Protein AF-A0A7C3NEJ6-F1 (afdb_monomer_lite)

Structure (mmCIF, N/CA/C/O backbone):
data_AF-A0A7C3NEJ6-F1
#
_entry.id   AF-A0A7C3NEJ6-F1
#
loop_
_atom_site.group_PDB
_atom_site.id
_atom_site.type_symbol
_atom_site.label_atom_id
_atom_site.label_alt_id
_atom_site.label_comp_id
_atom_site.label_asym_id
_atom_site.label_entity_id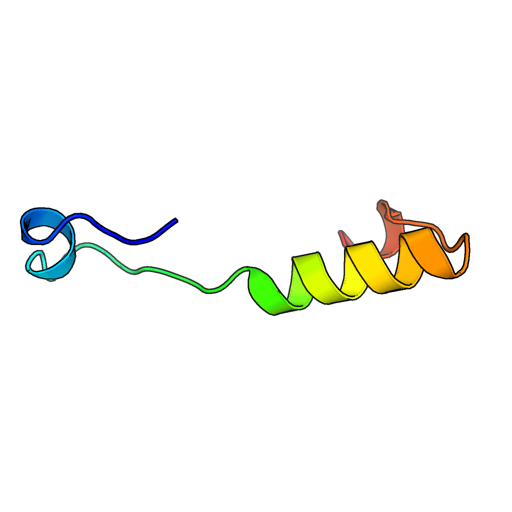
_atom_site.label_seq_id
_atom_site.pdbx_PDB_ins_code
_atom_site.Cartn_x
_atom_site.Cartn_y
_atom_site.Cartn_z
_atom_site.occupancy
_atom_site.B_iso_or_equiv
_atom_site.auth_seq_id
_atom_site.auth_comp_id
_atom_site.auth_asym_id
_atom_site.auth_atom_id
_atom_site.pdbx_PDB_model_num
ATOM 1 N N . ILE A 1 1 ? -0.545 -0.148 7.559 1.00 93.00 1 ILE A N 1
ATOM 2 C CA . ILE A 1 1 ? -0.206 -0.343 8.988 1.00 93.00 1 ILE A CA 1
ATOM 3 C C . ILE A 1 1 ? -1.486 -0.668 9.743 1.00 93.00 1 ILE A C 1
ATOM 5 O O . ILE A 1 1 ? -2.532 -0.164 9.344 1.00 93.00 1 ILE A O 1
ATOM 9 N N . ALA A 1 2 ? -1.440 -1.544 10.744 1.00 95.19 2 ALA A N 1
ATOM 10 C CA . ALA A 1 2 ? -2.629 -1.851 11.537 1.00 95.19 2 ALA A CA 1
ATOM 11 C C . ALA A 1 2 ? -2.984 -0.663 12.446 1.00 95.19 2 ALA A C 1
ATOM 13 O O . ALA A 1 2 ? -2.086 0.045 12.903 1.00 95.19 2 ALA A O 1
ATOM 14 N N . LEU A 1 3 ? -4.2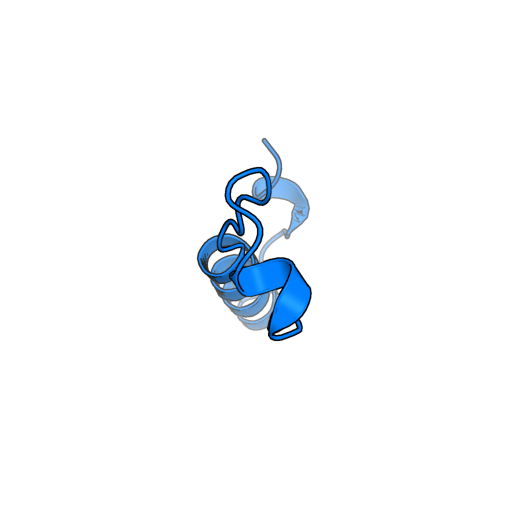81 -0.435 12.679 1.00 96.56 3 LEU A N 1
ATOM 15 C CA . LEU A 1 3 ? -4.730 0.538 13.676 1.00 96.56 3 LEU A CA 1
ATOM 16 C C . LEU A 1 3 ? -4.410 0.022 15.084 1.00 96.56 3 LEU A C 1
ATOM 18 O O . LEU A 1 3 ? -4.494 -1.179 15.342 1.00 96.56 3 LEU A O 1
ATOM 22 N N . ALA A 1 4 ? -4.077 0.937 15.992 1.00 97.50 4 ALA A N 1
ATOM 23 C CA . ALA A 1 4 ? -4.040 0.631 17.417 1.00 97.50 4 ALA A CA 1
ATOM 24 C C . ALA A 1 4 ? -5.469 0.333 17.939 1.00 97.50 4 ALA A C 1
ATOM 26 O O . ALA A 1 4 ? -6.440 0.791 17.324 1.00 97.50 4 ALA A O 1
ATOM 27 N N . PRO A 1 5 ? -5.637 -0.435 19.033 1.00 97.25 5 PRO A N 1
ATOM 28 C CA . PRO A 1 5 ? -6.952 -0.908 19.490 1.00 97.25 5 PRO A CA 1
ATOM 29 C C . PRO A 1 5 ? -7.979 0.205 19.763 1.00 97.25 5 PRO A C 1
ATOM 31 O O . PRO A 1 5 ? -9.152 0.085 19.423 1.00 97.25 5 PRO A O 1
ATOM 34 N N . ASP A 1 6 ? -7.522 1.311 20.335 1.00 97.31 6 ASP A N 1
ATOM 35 C CA . ASP A 1 6 ? -8.261 2.540 20.616 1.00 97.31 6 ASP A CA 1
ATOM 36 C C . ASP A 1 6 ? -8.703 3.273 19.340 1.00 97.31 6 ASP A C 1
ATOM 38 O O . ASP A 1 6 ? -9.848 3.719 19.239 1.00 97.31 6 ASP A O 1
ATOM 42 N N . ALA A 1 7 ? -7.843 3.327 18.321 1.00 96.75 7 ALA A N 1
ATOM 43 C CA . ALA A 1 7 ? -8.204 3.869 17.011 1.00 96.75 7 ALA A CA 1
ATOM 44 C C . ALA A 1 7 ? -9.183 2.954 16.254 1.00 96.75 7 ALA A C 1
ATOM 46 O O . ALA A 1 7 ? -10.096 3.445 15.594 1.00 96.75 7 ALA A O 1
ATOM 47 N N . ALA A 1 8 ? -9.033 1.632 16.377 1.00 96.25 8 ALA A N 1
ATOM 48 C CA . ALA A 1 8 ? -9.950 0.657 15.786 1.00 96.25 8 ALA A CA 1
ATOM 49 C C . ALA A 1 8 ? -11.354 0.708 16.419 1.00 96.25 8 ALA A C 1
ATOM 51 O O . ALA A 1 8 ? -12.343 0.465 15.733 1.00 96.25 8 ALA A O 1
ATOM 52 N N . ALA A 1 9 ? -11.451 1.063 17.705 1.00 96.88 9 ALA A N 1
ATOM 53 C CA . ALA A 1 9 ? -12.722 1.256 18.404 1.00 96.88 9 ALA A CA 1
ATOM 54 C C . ALA A 1 9 ? -13.406 2.606 18.088 1.00 96.88 9 ALA A C 1
ATOM 56 O O . ALA A 1 9 ? -14.575 2.805 18.422 1.00 96.88 9 ALA A O 1
ATOM 57 N N . CYS A 1 10 ? -12.707 3.551 17.447 1.00 97.31 10 CYS A N 1
ATOM 58 C CA . CYS A 1 10 ? -13.247 4.868 17.128 1.00 97.31 10 CYS A CA 1
ATOM 59 C C . CYS A 1 10 ? -14.091 4.838 15.843 1.00 97.31 10 CYS A C 1
ATOM 61 O O . CYS A 1 10 ? -13.558 4.825 14.736 1.00 97.31 10 CYS A O 1
ATOM 63 N N . GLY A 1 11 ? -15.417 4.947 15.972 1.00 96.69 11 GLY A N 1
ATOM 64 C CA . GLY A 1 11 ? -16.350 4.933 14.831 1.00 96.69 11 GLY A CA 1
ATOM 65 C C . GLY A 1 11 ? -16.222 6.099 13.835 1.00 96.69 11 GLY A C 1
ATOM 66 O O . GLY A 1 11 ? -16.909 6.106 12.820 1.00 96.69 11 GLY A O 1
ATOM 67 N N . LYS A 1 12 ? -15.358 7.087 14.108 1.00 97.50 12 LYS A N 1
ATOM 68 C CA . LYS A 1 12 ? -15.042 8.190 13.182 1.00 97.50 12 LYS A CA 1
ATOM 69 C C . LYS A 1 12 ? -13.900 7.854 12.216 1.00 97.50 12 LYS A C 1
ATOM 71 O O . LYS A 1 12 ? -13.690 8.592 11.258 1.00 97.50 12 LYS A O 1
ATOM 76 N N . ILE A 1 13 ? -13.122 6.803 12.490 1.00 97.75 13 ILE A N 1
ATOM 77 C CA . ILE A 1 13 ? -11.948 6.436 11.693 1.00 97.75 13 ILE A CA 1
ATOM 78 C C . ILE A 1 13 ? -12.350 5.394 10.650 1.00 97.75 13 ILE A C 1
ATOM 80 O O . ILE A 1 13 ? -12.896 4.343 10.975 1.00 97.75 13 ILE A O 1
ATOM 84 N N . HIS A 1 14 ? -12.015 5.664 9.388 1.00 95.88 14 HIS A N 1
ATOM 85 C CA . HIS A 1 14 ? -12.225 4.739 8.279 1.00 95.88 14 HIS A CA 1
ATOM 86 C C . HIS A 1 14 ? -10.879 4.338 7.674 1.00 95.88 14 HIS A C 1
ATOM 88 O O . HIS A 1 14 ? -10.195 5.154 7.057 1.00 95.88 14 HIS A O 1
ATOM 94 N N . GLN A 1 15 ? -10.486 3.075 7.848 1.00 95.94 15 GLN A N 1
ATOM 95 C CA . GLN A 1 15 ? -9.289 2.535 7.211 1.00 95.94 15 GLN A CA 1
ATOM 96 C C . GLN A 1 15 ? -9.626 2.033 5.804 1.00 95.94 15 GLN A C 1
ATOM 98 O O . GLN A 1 15 ? -10.444 1.133 5.635 1.00 95.94 15 GLN A O 1
ATOM 103 N N . LEU A 1 16 ? -8.962 2.596 4.796 1.00 96.44 16 LEU A N 1
ATOM 104 C CA . LEU A 1 16 ? -9.075 2.159 3.407 1.00 96.44 16 LEU A CA 1
ATOM 105 C C . LEU A 1 16 ? -7.859 1.317 3.017 1.00 96.44 16 LEU A C 1
ATOM 107 O O . LEU A 1 16 ? -6.732 1.584 3.437 1.00 96.44 16 LEU A O 1
ATOM 111 N N . SER A 1 17 ? -8.084 0.299 2.190 1.00 95.56 17 SER A N 1
ATOM 112 C CA . SER A 1 17 ? -6.996 -0.512 1.649 1.00 95.56 17 SER A CA 1
ATOM 113 C C . SER A 1 17 ? -6.330 0.193 0.471 1.00 95.56 17 SER A C 1
ATOM 115 O O . SER A 1 17 ? -6.991 0.561 -0.497 1.00 95.56 17 SER A O 1
ATOM 117 N N . VAL A 1 18 ? -5.001 0.295 0.516 1.00 96.25 18 VAL A N 1
ATOM 118 C CA . VAL A 1 18 ? -4.157 0.698 -0.626 1.00 96.25 18 VAL A CA 1
ATOM 119 C C . VAL A 1 18 ? -3.499 -0.505 -1.315 1.00 96.25 18 VAL A C 1
ATOM 121 O O . VAL A 1 18 ? -2.674 -0.343 -2.212 1.00 96.25 18 VAL A O 1
ATOM 124 N N . GLY A 1 19 ? -3.857 -1.732 -0.913 1.00 96.88 19 GLY A N 1
ATOM 125 C CA . GLY A 1 19 ? -3.178 -2.958 -1.342 1.00 96.88 19 GLY A CA 1
ATOM 126 C C . GLY A 1 19 ? -3.208 -3.186 -2.853 1.00 96.88 19 GLY A C 1
ATOM 127 O O . GLY A 1 19 ? -2.203 -3.595 -3.424 1.00 96.88 19 GLY A O 1
ATOM 128 N N . ARG A 1 20 ? -4.320 -2.847 -3.521 1.00 94.88 20 ARG A N 1
ATOM 129 C CA . ARG A 1 20 ? -4.434 -2.947 -4.985 1.00 94.88 20 ARG A CA 1
ATOM 130 C C . ARG A 1 20 ? -3.405 -2.066 -5.698 1.00 94.88 20 ARG A C 1
ATOM 132 O O . ARG A 1 20 ? -2.735 -2.539 -6.607 1.00 94.88 20 ARG A O 1
ATOM 139 N N . LEU A 1 21 ? -3.273 -0.809 -5.271 1.00 95.75 21 LEU A N 1
ATOM 140 C CA . LEU A 1 21 ? -2.338 0.145 -5.869 1.00 95.75 21 LEU A CA 1
ATOM 141 C C . LEU A 1 21 ? -0.885 -0.300 -5.660 1.00 95.75 21 LEU A C 1
ATOM 143 O O . LEU A 1 21 ? -0.093 -0.276 -6.597 1.00 95.75 21 LEU A O 1
ATOM 147 N N . LEU A 1 22 ? -0.554 -0.788 -4.461 1.00 96.75 22 LEU A N 1
ATOM 148 C CA . LEU A 1 22 ? 0.779 -1.320 -4.169 1.00 96.75 22 LEU A CA 1
ATOM 149 C C . LEU A 1 22 ? 1.096 -2.590 -4.970 1.00 96.75 22 LEU A C 1
ATOM 151 O O . LEU A 1 22 ? 2.191 -2.701 -5.515 1.00 96.75 22 LEU A O 1
ATOM 155 N N . GLY A 1 23 ? 0.151 -3.526 -5.084 1.00 96.62 23 GLY A N 1
ATOM 156 C CA . GLY A 1 23 ? 0.337 -4.745 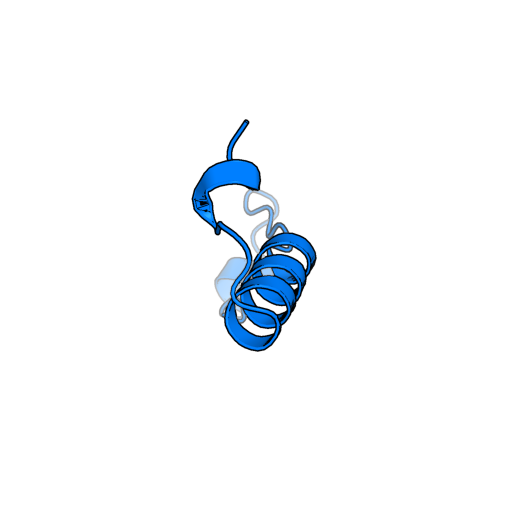-5.877 1.00 96.62 23 GLY A CA 1
ATOM 157 C C . GLY A 1 23 ? 0.596 -4.440 -7.353 1.00 96.62 23 GLY A C 1
ATOM 158 O O . GLY A 1 23 ? 1.515 -4.987 -7.959 1.00 96.62 23 GLY A O 1
ATOM 159 N N . GLU A 1 24 ? -0.159 -3.498 -7.911 1.00 96.44 24 GLU A N 1
ATOM 160 C CA . GLU A 1 24 ? 0.013 -3.042 -9.287 1.00 96.44 24 GLU A CA 1
ATOM 161 C C . GLU A 1 24 ? 1.329 -2.280 -9.512 1.00 96.44 24 GLU A C 1
ATOM 163 O O . GLU A 1 24 ? 1.931 -2.402 -10.582 1.00 96.44 24 GLU A O 1
ATOM 168 N N . ALA A 1 25 ? 1.803 -1.531 -8.513 1.00 96.44 25 ALA A N 1
ATOM 169 C CA . ALA A 1 25 ? 3.116 -0.892 -8.554 1.00 96.44 25 ALA A CA 1
ATOM 170 C C . ALA A 1 25 ? 4.247 -1.933 -8.547 1.00 96.44 25 ALA A C 1
ATOM 172 O O . ALA A 1 25 ? 5.142 -1.859 -9.386 1.00 96.44 25 ALA A O 1
ATOM 173 N N . ILE A 1 26 ? 4.177 -2.944 -7.670 1.00 96.31 26 ILE A N 1
ATOM 174 C CA . ILE A 1 26 ? 5.150 -4.051 -7.616 1.00 96.31 26 ILE A CA 1
ATOM 175 C C . ILE A 1 26 ? 5.198 -4.792 -8.955 1.00 96.31 26 ILE A C 1
ATOM 177 O O . ILE A 1 26 ? 6.279 -5.026 -9.496 1.00 96.31 26 ILE A O 1
ATOM 181 N N . LYS A 1 27 ? 4.030 -5.119 -9.521 1.00 96.00 27 LYS A N 1
ATOM 182 C CA . LYS A 1 27 ? 3.928 -5.774 -10.829 1.00 96.00 27 LYS A CA 1
ATOM 183 C C . LYS A 1 27 ? 4.621 -4.958 -11.923 1.00 96.00 27 LYS A C 1
ATOM 185 O O . LYS A 1 27 ? 5.368 -5.537 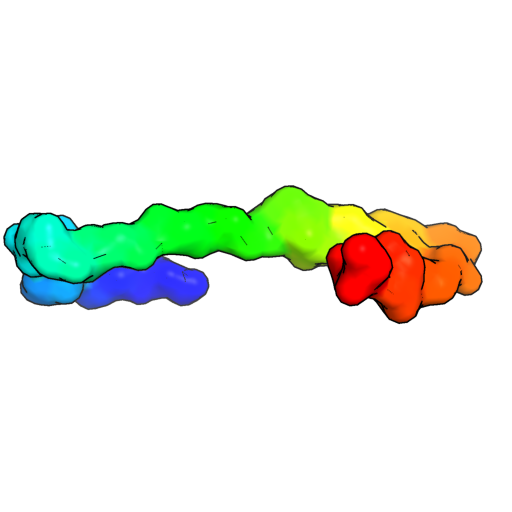-12.707 1.00 96.00 27 LYS A O 1
ATOM 190 N N . ARG A 1 28 ? 4.405 -3.640 -11.968 1.00 95.50 28 ARG A N 1
ATOM 191 C CA . ARG A 1 28 ? 5.019 -2.752 -12.971 1.00 95.50 28 ARG A CA 1
ATOM 192 C C . ARG A 1 28 ? 6.528 -2.632 -12.799 1.00 95.50 28 ARG A C 1
ATOM 194 O O . ARG A 1 28 ? 7.245 -2.757 -13.782 1.00 95.50 28 ARG A O 1
ATOM 201 N N . VAL A 1 29 ? 7.014 -2.490 -11.562 1.00 95.06 29 VAL A N 1
ATOM 202 C CA . VAL A 1 29 ? 8.458 -2.506 -11.266 1.00 95.06 29 VAL A CA 1
ATOM 203 C C . VAL A 1 29 ? 9.100 -3.791 -11.782 1.00 95.06 29 VAL A C 1
ATOM 205 O O . VAL A 1 29 ? 10.161 -3.734 -12.394 1.00 95.06 29 VAL A O 1
ATOM 208 N N . HIS A 1 30 ? 8.444 -4.938 -11.585 1.00 95.88 30 HIS A N 1
ATOM 209 C CA . HIS A 1 30 ? 8.951 -6.221 -12.066 1.00 95.88 30 HIS A CA 1
ATOM 210 C C . HIS A 1 30 ? 9.019 -6.313 -13.599 1.00 95.88 30 HIS A C 1
ATOM 212 O O . HIS A 1 30 ? 9.978 -6.865 -14.127 1.00 95.88 30 HIS A O 1
ATOM 218 N N . HIS A 1 31 ? 8.032 -5.764 -14.310 1.00 94.75 31 HIS A N 1
ATOM 219 C CA . HIS A 1 31 ? 7.976 -5.805 -15.777 1.00 94.75 31 HIS A CA 1
ATOM 220 C C . HIS A 1 31 ? 8.719 -4.640 -16.459 1.00 94.75 31 HIS A C 1
ATOM 222 O O . HIS A 1 31 ? 8.845 -4.637 -17.679 1.00 94.75 31 HIS A O 1
ATOM 228 N N . GLY A 1 32 ? 9.228 -3.662 -15.698 1.00 91.25 32 GLY A N 1
ATOM 229 C CA . G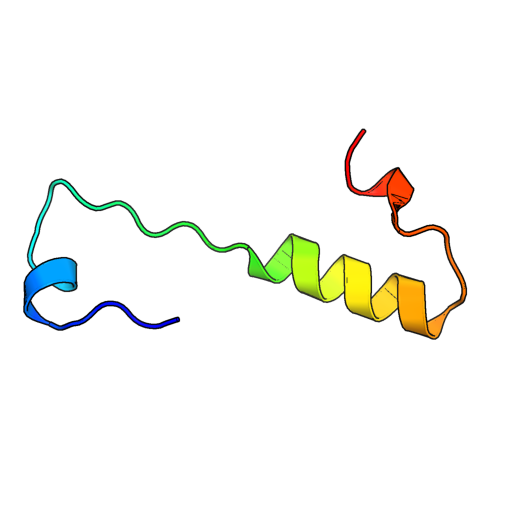LY A 1 32 ? 9.835 -2.445 -16.249 1.00 91.25 32 GLY A CA 1
ATOM 230 C C . GLY A 1 32 ? 8.817 -1.442 -16.810 1.00 91.25 32 GLY A C 1
ATOM 231 O O . GLY A 1 32 ? 9.189 -0.539 -17.557 1.00 91.25 32 GLY A O 1
ATOM 232 N N . ASP A 1 33 ? 7.541 -1.587 -16.449 1.00 89.62 33 ASP A N 1
ATOM 233 C CA . ASP A 1 33 ? 6.463 -0.702 -16.882 1.00 89.62 33 ASP A CA 1
ATOM 234 C C . ASP A 1 33 ? 6.469 0.625 -16.105 1.00 89.62 33 ASP A C 1
ATOM 236 O O . ASP A 1 33 ? 6.846 0.700 -14.932 1.00 89.62 33 ASP A O 1
ATOM 240 N N . SER A 1 34 ? 5.959 1.689 -16.731 1.00 90.50 34 SER A N 1
ATOM 241 C CA . SER A 1 34 ? 5.855 3.002 -16.086 1.00 90.50 34 SER A CA 1
ATOM 242 C C . SER A 1 34 ? 4.854 3.012 -14.925 1.00 90.50 34 SER A C 1
ATOM 244 O O . SER A 1 34 ? 3.656 2.760 -15.098 1.00 90.50 34 SER A O 1
ATOM 246 N N . ILE A 1 35 ? 5.336 3.409 -13.744 1.00 91.38 35 ILE A N 1
ATOM 247 C CA . ILE A 1 35 ? 4.531 3.587 -12.526 1.00 91.38 35 ILE A CA 1
ATOM 248 C C . ILE A 1 35 ? 3.561 4.770 -12.654 1.00 91.38 35 ILE A C 1
ATOM 250 O O . ILE A 1 35 ? 2.474 4.730 -12.084 1.00 91.38 35 ILE A O 1
ATOM 254 N N . SER A 1 36 ? 3.902 5.802 -13.431 1.00 90.88 36 SER A N 1
ATOM 255 C CA . SER A 1 36 ? 3.090 7.022 -13.563 1.00 90.88 36 SER A CA 1
ATOM 256 C C . SER A 1 36 ? 1.674 6.757 -14.089 1.00 90.88 36 SER A C 1
ATOM 258 O O . SER A 1 36 ? 0.758 7.505 -13.768 1.00 90.88 36 SER A O 1
ATOM 260 N N . SER A 1 37 ? 1.478 5.656 -14.822 1.00 84.62 37 SER A N 1
ATOM 261 C CA . SER A 1 37 ? 0.166 5.195 -15.304 1.00 84.62 37 SER A CA 1
ATOM 262 C C . SER A 1 37 ? -0.829 4.809 -14.197 1.00 84.62 37 SER A C 1
ATOM 264 O O . SER A 1 37 ? -2.001 4.593 -14.481 1.00 84.62 37 SER A O 1
ATOM 266 N N . LEU A 1 38 ? -0.386 4.697 -12.938 1.00 87.88 38 LEU A N 1
ATOM 267 C CA . LEU A 1 38 ? -1.245 4.389 -11.787 1.00 87.88 38 LEU A CA 1
ATOM 268 C C . LEU A 1 38 ? -1.972 5.600 -11.193 1.00 87.88 38 LEU A C 1
ATOM 270 O O . LEU A 1 38 ? -2.797 5.416 -10.299 1.00 87.88 38 LEU A O 1
ATOM 274 N N . PHE A 1 39 ? -1.650 6.812 -11.649 1.00 86.62 39 PHE A N 1
ATOM 275 C CA . PHE A 1 39 ? -2.123 8.068 -11.053 1.00 86.62 39 PHE A CA 1
ATOM 276 C C . PHE A 1 39 ? -2.908 8.964 -12.027 1.00 86.62 39 PHE A C 1
ATOM 278 O O . PHE A 1 39 ? -3.214 10.104 -11.685 1.00 86.62 39 PHE A O 1
ATOM 285 N N . THR A 1 40 ? -3.217 8.460 -13.223 1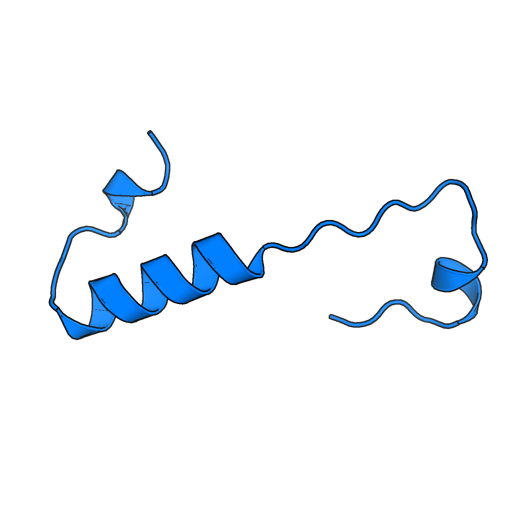.00 78.31 40 THR A N 1
ATOM 286 C CA . THR A 1 40 ? -4.216 9.010 -14.161 1.00 78.31 40 THR A CA 1
ATOM 287 C C . THR A 1 40 ? -5.616 8.561 -13.788 1.00 78.31 40 THR A C 1
ATOM 289 O O . THR A 1 40 ? -6.525 9.414 -13.821 1.00 78.31 40 THR A O 1
#

Secondary structure (DSSP, 8-state):
-PPPHHHHT-TT--PPP-HHHHHHHHHHHHHT--GGGG--

Sequence (40 aa):
IALAPDAAACGKIHQLSVGRLLGEAIKRVHHGDSISSLFT

Radius of gyration: 14.96 Å; chains: 1; bounding box: 26×15×38 Å

Foldseek 3Di:
DDDDPVLVPDPVDDDDDPPVLVVVQVVCVVVVHDNVVSPD

pLDDT: mean 94.36, std 4.06, range [78.31, 97.75]